Protein AF-G6YDK9-F1 (afdb_monomer_lite)

Structure (mmCIF, N/CA/C/O backbone):
data_AF-G6YDK9-F1
#
_entry.id   AF-G6YDK9-F1
#
loop_
_atom_site.group_PDB
_atom_site.id
_atom_site.type_symbol
_atom_site.label_atom_id
_atom_site.label_alt_id
_atom_site.label_comp_id
_atom_site.label_asym_id
_atom_site.label_entity_id
_atom_site.label_seq_id
_atom_site.pdbx_PDB_ins_code
_atom_site.Cartn_x
_atom_site.Cartn_y
_atom_site.Cartn_z
_atom_site.occupancy
_atom_site.B_iso_or_equiv
_atom_site.auth_seq_id
_atom_site.auth_comp_id
_atom_site.auth_asym_id
_atom_site.auth_atom_id
_atom_site.pdbx_PDB_model_num
ATOM 1 N N . MET A 1 1 ? -11.175 3.118 25.011 1.00 46.78 1 MET A N 1
ATOM 2 C CA . MET A 1 1 ? -9.862 2.761 24.445 1.00 46.78 1 MET A CA 1
ATOM 3 C C . MET A 1 1 ? -10.160 2.282 23.046 1.00 46.78 1 MET A C 1
ATOM 5 O O . MET A 1 1 ? -10.838 1.273 22.914 1.00 46.78 1 MET A O 1
ATOM 9 N N . VAL A 1 2 ? -9.868 3.101 22.038 1.00 53.22 2 VAL A N 1
ATOM 10 C CA . VAL A 1 2 ? -10.079 2.679 20.651 1.00 53.22 2 VAL A CA 1
ATOM 11 C C . VAL A 1 2 ? -8.988 1.657 20.382 1.00 53.22 2 VAL A C 1
ATOM 13 O O . VAL A 1 2 ? -7.818 1.944 20.610 1.00 53.22 2 VAL A O 1
ATOM 16 N N . ASP A 1 3 ? -9.403 0.448 20.048 1.00 52.69 3 ASP A N 1
ATOM 17 C CA . ASP A 1 3 ? -8.542 -0.709 19.883 1.00 52.69 3 ASP A CA 1
ATOM 18 C C . ASP A 1 3 ? -7.524 -0.429 18.760 1.00 52.69 3 ASP A C 1
ATOM 20 O O . ASP A 1 3 ? -7.862 -0.397 17.576 1.00 52.69 3 ASP A O 1
ATOM 24 N N . GLU A 1 4 ? -6.276 -0.131 19.129 1.00 54.34 4 GLU A N 1
ATOM 25 C CA . GLU A 1 4 ? -5.191 0.170 18.182 1.00 54.34 4 GLU A CA 1
ATOM 26 C C . GLU A 1 4 ? -4.929 -1.014 17.230 1.00 54.34 4 GLU A C 1
ATOM 28 O O . GLU A 1 4 ? -4.431 -0.830 16.118 1.00 54.34 4 GLU A O 1
ATOM 33 N N . GLN A 1 5 ? -5.326 -2.227 17.635 1.00 54.31 5 GLN A N 1
ATOM 34 C CA . GLN A 1 5 ? -5.309 -3.438 16.815 1.00 54.31 5 GLN A CA 1
ATOM 35 C C . GLN A 1 5 ? -6.368 -3.384 15.699 1.00 54.31 5 GLN A C 1
ATOM 37 O O . GLN A 1 5 ? -6.092 -3.752 14.552 1.00 54.31 5 GLN A O 1
ATOM 42 N N . GLN A 1 6 ? -7.570 -2.896 16.011 1.00 53.50 6 GLN A N 1
ATOM 43 C CA . GLN A 1 6 ? -8.655 -2.715 15.050 1.00 53.50 6 GLN A CA 1
ATOM 44 C C . GLN A 1 6 ? -8.348 -1.583 14.060 1.00 53.50 6 GLN A C 1
ATOM 46 O O . GLN A 1 6 ? -8.576 -1.748 12.862 1.00 53.50 6 GLN A O 1
ATOM 51 N N . ALA A 1 7 ? -7.736 -0.484 14.518 1.00 54.97 7 ALA A N 1
ATOM 52 C CA . ALA A 1 7 ? -7.265 0.590 13.634 1.00 54.97 7 ALA A CA 1
ATOM 53 C C . ALA A 1 7 ? -6.169 0.112 12.660 1.00 54.97 7 ALA A C 1
ATOM 55 O O . ALA A 1 7 ? -6.139 0.523 11.502 1.00 54.97 7 ALA A O 1
ATOM 56 N N . GLN A 1 8 ? -5.302 -0.811 13.093 1.00 57.66 8 GLN A N 1
ATOM 57 C CA . GLN A 1 8 ? -4.317 -1.449 12.212 1.00 57.66 8 GLN A CA 1
ATOM 58 C C . GLN A 1 8 ? -4.929 -2.439 11.212 1.00 57.66 8 GLN A C 1
ATOM 60 O O . GLN A 1 8 ? -4.305 -2.702 10.185 1.00 57.66 8 GLN A O 1
ATOM 65 N N . SER A 1 9 ? -6.114 -2.992 11.488 1.00 61.19 9 SER A N 1
ATOM 66 C CA . SER A 1 9 ? -6.799 -3.898 10.553 1.00 61.19 9 SER A CA 1
ATOM 67 C C . SER A 1 9 ? -7.435 -3.161 9.374 1.00 61.19 9 SER A C 1
ATOM 69 O O . SER A 1 9 ? -7.552 -3.745 8.299 1.00 61.19 9 SER A O 1
ATOM 71 N N . ASP A 1 10 ? -7.798 -1.889 9.557 1.00 77.12 10 ASP A N 1
ATOM 72 C CA . ASP A 1 10 ? -8.424 -1.056 8.519 1.00 77.12 10 ASP A CA 1
ATOM 73 C C . ASP A 1 10 ? -7.406 -0.223 7.714 1.00 77.12 10 ASP A C 1
ATOM 75 O O . ASP A 1 10 ? -7.723 0.344 6.671 1.00 77.12 10 ASP A O 1
ATOM 79 N N . ALA A 1 11 ? -6.150 -0.171 8.170 1.00 87.81 11 ALA A N 1
ATOM 80 C CA . ALA A 1 11 ? -5.083 0.556 7.496 1.00 87.81 11 ALA A CA 1
ATOM 81 C C . ALA A 1 11 ? -4.360 -0.304 6.445 1.00 87.81 11 ALA A C 1
ATOM 83 O O . ALA A 1 11 ? -3.983 -1.458 6.674 1.00 87.81 11 ALA A O 1
ATOM 84 N N . TYR A 1 12 ? -4.084 0.307 5.297 1.00 90.50 12 TYR A N 1
ATOM 85 C CA . TYR A 1 12 ? -3.250 -0.244 4.242 1.00 90.50 12 TYR A CA 1
ATOM 86 C C . TYR A 1 12 ? -1.778 -0.095 4.617 1.00 90.50 12 TYR A C 1
ATOM 88 O O . TYR A 1 12 ? -1.240 1.007 4.700 1.00 90.50 12 TYR A O 1
ATOM 96 N N . ARG A 1 13 ? -1.100 -1.215 4.824 1.00 92.00 13 ARG A N 1
ATOM 97 C CA . ARG A 1 13 ? 0.322 -1.284 5.136 1.00 92.00 13 ARG A CA 1
ATOM 98 C C . ARG A 1 13 ? 1.128 -1.527 3.874 1.00 92.00 13 ARG A C 1
ATOM 100 O O . ARG A 1 13 ? 0.953 -2.542 3.204 1.00 92.00 13 ARG A O 1
ATOM 107 N N . LEU A 1 14 ? 2.055 -0.626 3.589 1.00 91.62 14 LEU A N 1
ATOM 108 C CA . LEU A 1 14 ? 3.063 -0.831 2.561 1.00 91.62 14 LEU A CA 1
ATOM 109 C C . LEU A 1 14 ? 4.254 -1.579 3.151 1.00 91.62 14 LEU A C 1
ATOM 111 O O . LEU A 1 14 ? 4.831 -1.154 4.156 1.00 91.62 14 LEU A O 1
ATOM 115 N N . GLU A 1 15 ? 4.644 -2.661 2.492 1.00 92.75 15 GLU A N 1
ATOM 116 C CA . GLU A 1 15 ? 5.791 -3.473 2.873 1.00 92.75 15 GLU A CA 1
ATOM 117 C C . GLU A 1 15 ? 6.769 -3.602 1.705 1.00 92.75 15 GLU A C 1
ATOM 119 O O . GLU A 1 15 ? 6.367 -3.848 0.566 1.00 92.75 15 GLU A O 1
ATOM 124 N N . ARG A 1 16 ? 8.065 -3.488 2.001 1.00 91.31 16 ARG A N 1
ATOM 125 C CA . ARG A 1 16 ? 9.136 -3.860 1.074 1.00 91.31 16 ARG A CA 1
ATOM 126 C C . ARG A 1 16 ? 9.546 -5.303 1.328 1.00 91.31 16 ARG A C 1
ATOM 128 O O . ARG A 1 16 ? 9.837 -5.675 2.464 1.00 91.31 16 ARG A O 1
ATOM 135 N N . MET A 1 17 ? 9.586 -6.091 0.267 1.00 90.50 17 MET A N 1
ATOM 136 C CA . MET A 1 17 ? 10.069 -7.461 0.243 1.00 90.50 17 MET A CA 1
ATOM 137 C C . MET A 1 17 ? 11.553 -7.454 -0.123 1.00 90.50 17 MET A C 1
ATOM 139 O O . MET A 1 17 ? 11.928 -7.043 -1.217 1.00 90.50 17 MET A O 1
ATOM 143 N N . ASP A 1 18 ? 12.398 -7.922 0.788 1.00 89.12 18 ASP A N 1
ATOM 144 C CA . ASP A 1 18 ? 13.832 -8.093 0.553 1.00 89.12 18 ASP A CA 1
ATOM 145 C C . ASP A 1 18 ? 14.230 -9.513 0.954 1.00 89.12 18 ASP A C 1
ATOM 147 O O . ASP A 1 18 ? 14.073 -9.890 2.115 1.00 89.12 18 ASP A O 1
ATOM 151 N N . ASN A 1 19 ? 14.667 -10.331 -0.010 1.00 87.06 19 ASN A N 1
ATOM 152 C CA . ASN A 1 19 ? 15.091 -11.718 0.226 1.00 87.06 19 ASN A CA 1
ATOM 153 C C . ASN A 1 19 ? 14.085 -12.550 1.054 1.00 87.06 19 ASN A C 1
ATOM 155 O O . ASN A 1 19 ? 14.454 -13.299 1.956 1.00 87.06 19 ASN A O 1
ATOM 159 N N . GLY A 1 20 ? 12.786 -12.387 0.775 1.00 85.38 20 GLY A N 1
ATOM 160 C CA . GLY A 1 20 ? 11.704 -13.083 1.485 1.00 85.38 20 GLY A CA 1
ATOM 161 C C . GLY A 1 20 ? 11.296 -12.455 2.823 1.00 85.38 20 GLY A C 1
ATOM 162 O O . GLY A 1 20 ? 10.360 -12.938 3.459 1.00 85.38 20 GLY A O 1
ATOM 163 N N . ARG A 1 21 ? 11.938 -11.360 3.245 1.00 90.12 21 ARG A N 1
ATOM 164 C CA . ARG A 1 21 ? 11.580 -10.612 4.452 1.00 90.12 21 ARG A CA 1
ATOM 165 C C . ARG A 1 21 ? 10.722 -9.399 4.105 1.00 90.12 21 ARG A C 1
ATOM 167 O O . ARG A 1 21 ? 11.146 -8.531 3.348 1.00 90.12 21 ARG A O 1
ATOM 174 N N . ALA A 1 22 ? 9.540 -9.318 4.710 1.00 90.75 22 ALA A N 1
ATOM 175 C CA . ALA A 1 22 ? 8.673 -8.150 4.616 1.00 90.75 22 ALA A CA 1
ATOM 176 C C . ALA A 1 22 ? 9.069 -7.111 5.673 1.00 90.75 22 ALA A C 1
ATOM 178 O O . ALA A 1 22 ? 9.121 -7.419 6.866 1.00 90.75 22 ALA A O 1
ATOM 179 N N . THR A 1 23 ? 9.351 -5.886 5.237 1.00 91.00 23 THR A N 1
ATOM 180 C CA . THR A 1 23 ? 9.617 -4.742 6.118 1.00 91.00 23 THR A CA 1
ATOM 181 C C . THR A 1 23 ? 8.503 -3.711 5.954 1.00 91.00 23 THR A C 1
ATOM 183 O O . THR A 1 23 ? 8.360 -3.183 4.849 1.00 91.00 23 THR A O 1
ATOM 186 N N . PRO A 1 24 ? 7.718 -3.405 7.002 1.00 89.62 24 PRO A N 1
ATOM 187 C CA . PRO A 1 24 ? 6.705 -2.360 6.932 1.00 89.62 24 PRO A CA 1
ATOM 188 C C . PRO A 1 24 ? 7.366 -0.987 6.810 1.00 89.62 24 PRO A C 1
ATOM 190 O O . PRO A 1 24 ? 8.298 -0.675 7.549 1.00 89.62 24 PRO A O 1
A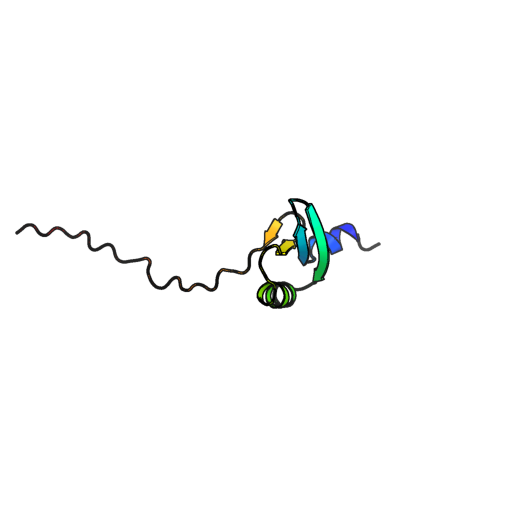TOM 193 N N . LEU A 1 25 ? 6.880 -0.175 5.875 1.00 90.12 25 LEU A N 1
ATOM 194 C CA . LEU A 1 25 ? 7.417 1.158 5.593 1.00 90.12 25 LEU A CA 1
ATOM 195 C C . LEU A 1 25 ? 6.439 2.271 5.952 1.00 90.12 25 LEU A C 1
ATOM 197 O O . LEU A 1 25 ? 6.850 3.300 6.478 1.00 90.12 25 LEU A O 1
ATOM 201 N N . ALA A 1 26 ? 5.155 2.074 5.655 1.00 90.06 26 ALA A N 1
ATOM 202 C CA . ALA A 1 26 ? 4.129 3.090 5.851 1.00 90.06 26 ALA A CA 1
ATOM 203 C C . ALA A 1 26 ? 2.750 2.463 6.083 1.00 90.06 26 ALA A C 1
ATOM 205 O O . ALA A 1 26 ? 2.495 1.321 5.687 1.00 90.06 26 ALA A O 1
ATOM 206 N N . LEU A 1 27 ? 1.869 3.242 6.709 1.00 91.56 27 LEU A N 1
ATOM 207 C CA . LEU A 1 27 ? 0.449 2.951 6.877 1.00 91.56 27 LEU A CA 1
ATOM 208 C C . LEU A 1 27 ? -0.360 4.055 6.196 1.00 91.56 27 LEU A C 1
ATOM 210 O O . LEU A 1 27 ? -0.049 5.235 6.349 1.00 91.56 27 LEU A O 1
ATOM 214 N N . PHE A 1 28 ? -1.407 3.662 5.486 1.00 90.06 28 PHE A N 1
ATOM 215 C CA . PHE A 1 28 ? -2.346 4.548 4.813 1.00 90.06 28 PHE A CA 1
ATOM 216 C C . PHE A 1 28 ? -3.761 4.207 5.268 1.00 90.06 28 PHE A C 1
ATOM 218 O O . PHE A 1 28 ? -4.108 3.037 5.397 1.00 90.06 28 PHE A O 1
ATOM 225 N N . TYR A 1 29 ? -4.601 5.215 5.468 1.00 88.19 29 TYR A N 1
ATOM 226 C CA . TYR A 1 29 ? -6.000 5.011 5.865 1.00 88.19 29 TYR A CA 1
ATOM 227 C C . TYR A 1 29 ? -6.953 4.973 4.665 1.00 88.19 29 TYR A C 1
ATOM 229 O O . TYR A 1 29 ? -8.145 4.737 4.824 1.00 88.19 29 TYR A O 1
ATOM 237 N N . THR A 1 30 ? -6.435 5.185 3.450 1.00 86.50 30 THR A N 1
ATOM 238 C CA . THR A 1 30 ? -7.215 5.110 2.215 1.00 86.50 30 THR A CA 1
ATOM 239 C C . THR A 1 30 ? -6.519 4.242 1.171 1.00 86.50 30 THR A C 1
ATOM 241 O O . THR A 1 30 ? -5.296 4.261 1.018 1.00 86.50 30 THR A O 1
ATOM 244 N N . ALA A 1 31 ? -7.320 3.491 0.410 1.00 85.88 31 ALA A N 1
ATOM 245 C CA . ALA A 1 31 ? -6.818 2.667 -0.687 1.00 85.88 31 ALA A CA 1
ATOM 246 C C . ALA A 1 31 ? -6.177 3.522 -1.789 1.00 85.88 31 ALA A C 1
ATOM 248 O O . ALA A 1 31 ? -5.178 3.125 -2.377 1.00 85.88 31 ALA A O 1
ATOM 249 N N . ALA A 1 32 ? -6.751 4.696 -2.071 1.00 86.75 32 ALA A N 1
ATOM 250 C CA . ALA A 1 32 ? -6.309 5.567 -3.154 1.00 86.75 32 ALA A CA 1
ATOM 251 C C . ALA A 1 32 ? -4.879 6.078 -2.933 1.00 86.75 32 ALA A C 1
ATOM 253 O O . ALA A 1 32 ? -4.056 5.979 -3.840 1.00 86.75 32 ALA A O 1
ATOM 254 N N . GLU A 1 33 ? -4.563 6.560 -1.727 1.00 88.19 33 GLU A N 1
ATOM 255 C CA . GLU A 1 33 ? -3.207 7.008 -1.388 1.00 88.19 33 GLU A CA 1
ATOM 256 C C . GLU A 1 33 ? -2.212 5.850 -1.443 1.00 88.19 33 GLU A C 1
ATOM 258 O O . GLU A 1 33 ? -1.152 5.957 -2.060 1.00 88.19 33 GLU A O 1
ATOM 263 N N . ALA A 1 34 ? -2.587 4.714 -0.857 1.00 89.44 34 ALA A N 1
ATOM 264 C CA . ALA A 1 34 ? -1.744 3.532 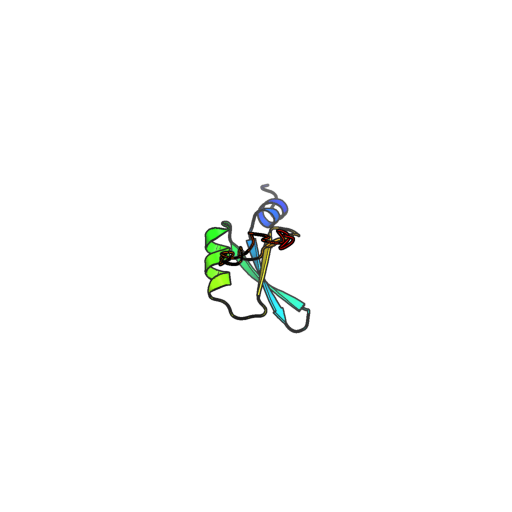-0.815 1.00 89.44 34 ALA A CA 1
ATOM 265 C C . ALA A 1 34 ? -1.401 3.006 -2.220 1.00 89.44 34 ALA A C 1
ATOM 267 O O . ALA A 1 34 ? -0.253 2.659 -2.503 1.00 89.44 34 ALA A O 1
ATOM 268 N N . LEU A 1 35 ? -2.393 2.979 -3.115 1.00 86.81 35 LEU A N 1
ATOM 269 C CA . LEU A 1 35 ? -2.230 2.555 -4.503 1.00 86.81 35 LEU A CA 1
ATOM 270 C C . LEU A 1 35 ? -1.447 3.572 -5.337 1.00 86.81 35 LEU A C 1
ATOM 272 O O . LEU A 1 35 ? -0.624 3.159 -6.150 1.00 86.81 35 LEU A O 1
ATOM 276 N N . ALA A 1 36 ? -1.661 4.874 -5.129 1.00 88.12 36 ALA A N 1
ATOM 277 C CA . ALA A 1 36 ? -0.892 5.915 -5.809 1.00 88.12 36 ALA A CA 1
ATOM 278 C C . ALA A 1 36 ? 0.602 5.816 -5.467 1.00 88.12 36 ALA A C 1
ATOM 280 O O . ALA A 1 36 ? 1.451 5.909 -6.352 1.00 88.12 36 ALA A O 1
ATOM 281 N N . VAL A 1 37 ? 0.922 5.558 -4.196 1.00 87.56 37 VAL A N 1
ATOM 282 C CA . VAL A 1 37 ? 2.302 5.353 -3.746 1.00 87.56 37 VAL A CA 1
ATOM 283 C C . VAL A 1 37 ? 2.882 4.059 -4.314 1.00 87.56 37 VAL A C 1
ATOM 285 O O . VAL A 1 37 ? 3.984 4.085 -4.859 1.00 87.56 37 VAL A O 1
ATOM 288 N N . LEU A 1 38 ? 2.143 2.946 -4.243 1.00 86.38 38 LEU A N 1
ATOM 289 C CA . LEU A 1 38 ? 2.596 1.663 -4.789 1.00 86.38 38 LEU A CA 1
ATOM 290 C C . LEU A 1 38 ? 2.848 1.739 -6.303 1.00 86.38 38 LEU A C 1
ATOM 292 O O . LEU A 1 38 ? 3.827 1.179 -6.783 1.00 86.38 38 LEU A O 1
ATOM 296 N N . GLY A 1 39 ? 2.006 2.462 -7.048 1.00 84.50 39 GLY A N 1
ATOM 297 C CA . GLY A 1 39 ? 2.158 2.658 -8.493 1.00 84.50 39 GLY A CA 1
ATOM 298 C C . GLY A 1 39 ? 3.415 3.437 -8.900 1.00 84.50 39 GLY A C 1
ATOM 299 O O . GLY A 1 39 ? 3.857 3.317 -10.039 1.00 84.50 39 GLY A O 1
ATOM 300 N N . CYS A 1 40 ? 4.014 4.198 -7.980 1.00 84.19 40 CYS A 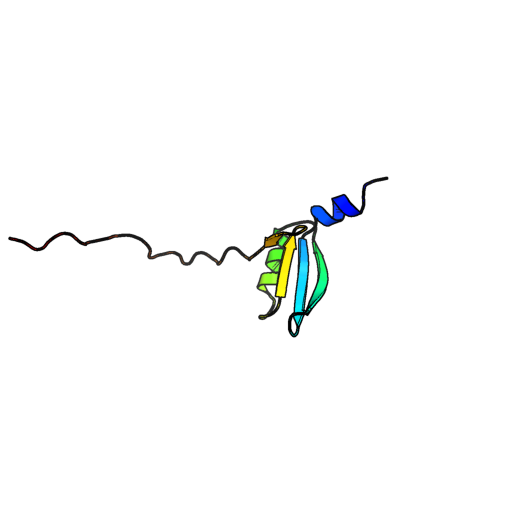N 1
ATOM 301 C CA . CYS A 1 40 ? 5.282 4.905 -8.190 1.00 84.19 40 CYS A CA 1
ATOM 302 C C . CYS A 1 40 ? 6.516 4.085 -7.769 1.00 84.19 40 CYS A C 1
ATOM 304 O O . CYS A 1 40 ? 7.643 4.555 -7.937 1.00 84.19 40 CYS A O 1
ATOM 306 N N . MET A 1 41 ? 6.333 2.899 -7.183 1.00 83.19 41 MET A N 1
ATOM 307 C CA . MET A 1 41 ? 7.422 2.066 -6.670 1.00 83.19 41 MET A CA 1
ATOM 308 C C . MET A 1 41 ? 7.875 1.022 -7.694 1.00 83.19 41 MET A C 1
ATOM 310 O O . MET A 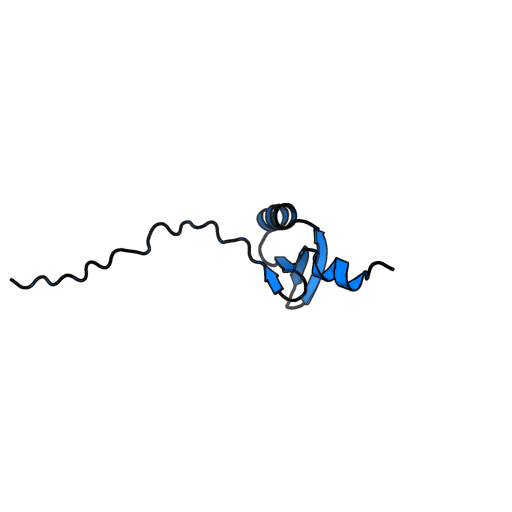1 41 ? 7.119 0.595 -8.561 1.00 83.19 41 MET A O 1
ATOM 314 N N . VAL A 1 42 ? 9.145 0.622 -7.590 1.00 75.75 42 VAL A N 1
ATOM 315 C CA . VAL A 1 42 ? 9.735 -0.467 -8.386 1.00 75.75 42 VAL A CA 1
ATOM 316 C C . VAL A 1 42 ? 9.271 -1.839 -7.876 1.00 75.75 42 VAL A C 1
ATOM 318 O O . VAL A 1 42 ? 8.511 -1.927 -6.916 1.00 75.75 42 VAL A O 1
ATOM 321 N N . ASP A 1 43 ? 9.734 -2.922 -8.500 1.00 78.88 43 ASP A N 1
ATOM 322 C CA . ASP A 1 43 ? 9.460 -4.287 -8.037 1.00 78.88 43 ASP A CA 1
ATOM 323 C C . ASP A 1 43 ? 9.903 -4.516 -6.572 1.00 78.88 43 ASP A C 1
ATOM 325 O O . ASP A 1 43 ? 10.792 -3.835 -6.049 1.00 78.88 43 ASP A O 1
ATOM 329 N N . GLY A 1 44 ? 9.268 -5.475 -5.893 1.00 87.06 44 GLY A N 1
ATOM 330 C CA . GLY A 1 44 ? 9.593 -5.828 -4.508 1.00 87.06 44 GLY A CA 1
ATOM 331 C C . GLY A 1 44 ? 8.815 -5.057 -3.439 1.00 87.06 44 GLY A C 1
ATOM 332 O O . GLY A 1 44 ? 9.176 -5.122 -2.266 1.00 87.06 44 GLY A O 1
ATOM 333 N N . TYR A 1 45 ? 7.737 -4.358 -3.794 1.00 89.94 45 TYR A N 1
ATOM 334 C CA . TYR A 1 45 ? 6.812 -3.755 -2.830 1.00 89.94 45 TYR A CA 1
ATOM 335 C C . TYR A 1 45 ? 5.446 -4.429 -2.905 1.00 89.94 45 TYR A C 1
ATOM 337 O O . TYR A 1 45 ? 4.993 -4.846 -3.971 1.00 89.94 45 TYR A O 1
ATOM 345 N N . ARG A 1 46 ? 4.773 -4.538 -1.759 1.00 89.56 46 ARG A N 1
ATOM 346 C CA . ARG A 1 46 ? 3.394 -5.025 -1.683 1.00 89.56 46 ARG A CA 1
ATOM 347 C C . ARG A 1 46 ? 2.576 -4.189 -0.721 1.00 89.56 46 ARG A C 1
ATOM 349 O O . ARG A 1 46 ? 3.104 -3.646 0.249 1.00 89.56 46 ARG A O 1
ATOM 356 N N . LEU A 1 47 ? 1.273 -4.160 -0.962 1.00 91.12 47 LEU A N 1
ATOM 357 C CA . LEU A 1 47 ? 0.316 -3.556 -0.054 1.00 91.12 47 LEU A CA 1
ATOM 358 C C . LEU A 1 47 ? -0.472 -4.644 0.674 1.00 91.12 47 LEU A C 1
ATOM 360 O O . LEU A 1 47 ? -0.871 -5.640 0.073 1.00 91.12 47 LEU A O 1
ATOM 364 N N . MET A 1 48 ? -0.688 -4.460 1.969 1.00 91.50 48 MET A N 1
ATOM 365 C CA . MET A 1 48 ? -1.458 -5.351 2.833 1.00 91.50 48 MET A CA 1
ATOM 366 C C . MET A 1 48 ? -2.600 -4.568 3.479 1.00 91.50 48 MET A C 1
ATOM 368 O O . MET A 1 48 ? -2.399 -3.437 3.900 1.00 91.50 48 MET A O 1
ATOM 372 N N . LEU A 1 49 ? -3.776 -5.169 3.602 1.00 89.44 49 LEU A N 1
ATOM 373 C CA 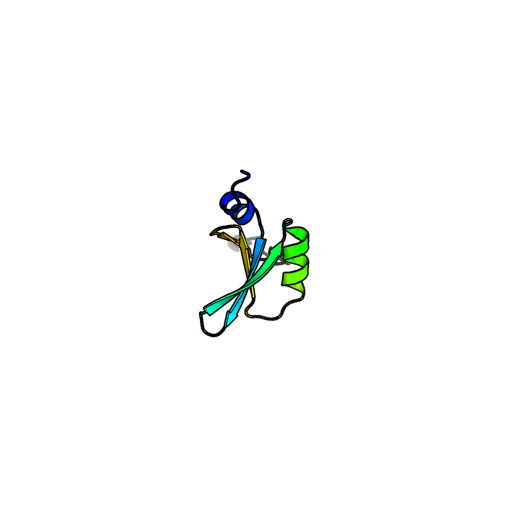. LEU A 1 49 ? -4.891 -4.676 4.408 1.00 89.44 49 LEU A CA 1
ATOM 374 C C . LEU A 1 49 ? -5.209 -5.753 5.447 1.00 89.44 49 LEU A C 1
ATOM 376 O O . LEU A 1 49 ? -5.693 -6.836 5.099 1.00 89.44 49 LEU A O 1
ATOM 380 N N . GLY A 1 50 ? -4.829 -5.508 6.702 1.00 86.12 50 GLY A N 1
ATOM 381 C CA . GLY A 1 50 ? -4.769 -6.560 7.717 1.00 86.12 50 GLY A CA 1
ATOM 382 C C . GLY A 1 50 ? -3.897 -7.735 7.246 1.00 86.12 50 GLY A C 1
ATOM 383 O O . GLY A 1 50 ? -2.704 -7.577 6.989 1.00 86.12 50 GLY A O 1
ATOM 384 N N . SER A 1 51 ? -4.494 -8.920 7.097 1.00 85.12 51 SER A N 1
ATOM 385 C CA . SER A 1 51 ? -3.810 -10.135 6.615 1.00 85.12 51 SER A CA 1
ATOM 386 C C . SER A 1 51 ? -3.907 -10.357 5.101 1.00 85.12 51 SER A C 1
ATOM 388 O O . SER A 1 51 ? -3.335 -11.318 4.585 1.00 85.12 51 SER A O 1
ATOM 390 N N . ARG A 1 52 ? -4.642 -9.509 4.373 1.00 86.38 52 ARG A N 1
ATOM 391 C CA . ARG A 1 52 ? -4.891 -9.675 2.938 1.00 86.38 52 ARG A CA 1
ATOM 392 C C . ARG A 1 52 ? -3.908 -8.848 2.120 1.00 86.38 52 ARG A C 1
ATOM 394 O O . ARG A 1 52 ? -3.813 -7.643 2.312 1.00 86.38 52 ARG A O 1
ATOM 401 N N . GLN A 1 53 ? -3.249 -9.468 1.146 1.00 87.88 53 GLN A N 1
ATOM 402 C CA . GLN A 1 53 ? -2.470 -8.735 0.150 1.00 87.88 53 GLN A CA 1
ATOM 403 C C . GLN A 1 53 ? -3.395 -8.047 -0.860 1.00 87.88 53 GLN A C 1
ATOM 405 O O . GLN A 1 53 ? -4.340 -8.652 -1.377 1.00 87.88 53 GLN A O 1
ATOM 410 N N . VAL A 1 54 ? -3.109 -6.779 -1.137 1.00 85.62 54 VAL A N 1
ATOM 411 C CA . VAL A 1 54 ? -3.804 -5.942 -2.109 1.00 85.62 54 VAL A CA 1
ATOM 412 C C . VAL A 1 54 ? -2.843 -5.672 -3.255 1.00 85.62 54 VAL A C 1
ATOM 414 O O . VAL A 1 54 ? -1.755 -5.132 -3.067 1.00 85.62 54 VAL A O 1
ATOM 417 N N . TRP A 1 55 ? -3.259 -6.065 -4.449 1.00 76.88 55 TRP A N 1
ATOM 418 C CA . TRP A 1 55 ? -2.559 -5.729 -5.677 1.00 76.88 55 TRP A CA 1
ATOM 419 C C . TRP A 1 55 ? -3.209 -4.487 -6.277 1.00 76.88 55 TRP A C 1
ATOM 421 O O . TRP A 1 55 ? -4.433 -4.339 -6.164 1.00 76.88 55 TRP A O 1
ATOM 431 N N . PRO A 1 56 ? -2.435 -3.599 -6.922 1.00 69.12 56 PRO A N 1
ATOM 432 C CA . PRO A 1 56 ? -3.050 -2.615 -7.787 1.00 69.12 56 PRO A CA 1
ATOM 433 C C . PRO A 1 56 ? -3.848 -3.409 -8.814 1.00 69.12 56 PRO A C 1
ATOM 435 O O . PRO A 1 56 ? -3.323 -4.370 -9.381 1.00 69.12 56 PRO A O 1
ATOM 438 N N . ALA A 1 57 ? -5.131 -3.072 -8.984 1.00 64.44 57 ALA A N 1
ATOM 439 C CA . ALA A 1 57 ? -5.915 -3.632 -10.070 1.00 64.44 57 ALA A CA 1
ATOM 440 C C . ALA A 1 57 ? -5.085 -3.377 -11.319 1.00 64.44 57 ALA A C 1
ATOM 442 O O . ALA A 1 57 ? -4.851 -2.216 -11.662 1.00 64.44 57 ALA A O 1
ATOM 443 N N . SER A 1 58 ? -4.523 -4.449 -11.884 1.00 52.28 58 SER A N 1
ATOM 444 C CA . SER A 1 58 ? -3.730 -4.384 -13.098 1.00 52.28 58 SER A CA 1
ATOM 445 C C . SER A 1 58 ? -4.568 -3.549 -14.036 1.00 52.28 58 SER A C 1
ATOM 447 O O . SER A 1 58 ? -5.710 -3.933 -14.287 1.00 52.28 58 SER A O 1
ATOM 449 N N . GLY A 1 59 ? -4.084 -2.355 -14.398 1.00 46.69 59 GLY A N 1
ATOM 450 C CA . GLY A 1 59 ? -4.814 -1.465 -15.284 1.00 46.69 59 GLY A CA 1
ATOM 451 C C . GLY A 1 59 ? -5.244 -2.327 -16.450 1.00 46.69 59 GLY A C 1
ATOM 452 O O . GLY A 1 59 ? -4.389 -2.854 -17.161 1.00 46.69 59 GLY A O 1
ATOM 453 N N . GLY A 1 60 ? -6.545 -2.601 -16.511 1.00 42.28 60 GLY A N 1
ATOM 454 C CA . GLY A 1 60 ? -7.114 -3.566 -17.420 1.00 42.28 60 GLY A CA 1
ATOM 455 C C . GLY A 1 60 ? -6.975 -3.004 -18.813 1.00 42.28 60 GLY A C 1
ATOM 456 O O . GLY A 1 60 ? -7.917 -2.446 -19.353 1.00 42.28 60 GLY A O 1
ATOM 457 N N . HIS A 1 61 ? -5.813 -3.211 -19.416 1.00 41.06 61 HIS A N 1
ATOM 458 C CA . HIS A 1 61 ? -5.723 -3.477 -20.834 1.00 41.06 61 HIS A CA 1
ATOM 459 C C . HIS A 1 61 ? -6.145 -4.940 -21.062 1.00 41.06 61 HIS A C 1
ATOM 461 O O . HIS A 1 61 ? -5.471 -5.701 -21.744 1.00 41.06 61 HIS A O 1
ATOM 467 N N . ASP A 1 62 ? -7.271 -5.346 -20.465 1.00 45.00 62 ASP A N 1
ATOM 468 C CA . ASP A 1 62 ? -8.072 -6.457 -20.959 1.00 45.00 62 ASP A CA 1
ATOM 469 C C . ASP A 1 62 ? -8.992 -5.876 -22.035 1.00 45.00 62 ASP A C 1
ATOM 471 O O . ASP A 1 62 ? -10.175 -5.620 -21.844 1.00 45.00 62 ASP A O 1
ATOM 475 N N . ALA A 1 63 ? -8.387 -5.576 -23.179 1.00 49.38 63 ALA A N 1
ATOM 476 C CA . ALA A 1 63 ? -9.088 -5.455 -24.441 1.00 49.38 63 ALA A CA 1
ATOM 477 C C . ALA A 1 63 ? -8.515 -6.548 -25.335 1.00 49.38 63 ALA A C 1
ATOM 479 O O . ALA A 1 63 ? -7.709 -6.256 -26.207 1.00 49.38 63 ALA A O 1
ATOM 480 N N . THR A 1 64 ? -8.818 -7.815 -25.035 1.00 51.47 64 THR A N 1
ATOM 481 C CA . THR A 1 64 ? -8.912 -8.927 -26.009 1.00 51.47 64 THR A CA 1
ATOM 482 C C . THR A 1 64 ? -9.116 -10.264 -25.293 1.00 51.47 64 THR A C 1
ATOM 484 O O . THR A 1 64 ? -8.326 -11.195 -25.409 1.00 51.47 64 THR A O 1
ATOM 487 N N . SER A 1 65 ? -10.248 -10.415 -24.609 1.00 48.50 65 SER A N 1
ATOM 488 C CA . SER A 1 65 ? -10.784 -11.749 -24.345 1.00 48.50 65 SER A CA 1
ATOM 489 C C . SER A 1 65 ? -12.286 -11.786 -24.602 1.00 48.50 65 SER A C 1
ATOM 491 O O . SER A 1 65 ? -13.090 -11.718 -23.679 1.00 48.50 65 SER A O 1
ATOM 493 N N . GLN A 1 66 ? -12.654 -11.851 -25.890 1.00 47.56 66 GLN A N 1
ATOM 494 C CA . GLN A 1 66 ? -13.765 -12.653 -26.433 1.00 47.56 66 GLN A CA 1
ATOM 495 C C . GLN A 1 66 ? -14.103 -12.219 -27.866 1.00 47.56 66 GLN A C 1
ATOM 497 O O . GLN A 1 66 ? -14.682 -11.164 -28.075 1.00 47.56 66 GLN A O 1
ATOM 502 N N . VAL A 1 67 ? -13.826 -13.075 -28.850 1.00 52.62 67 VAL A N 1
ATOM 503 C CA . VAL A 1 67 ? -14.885 -13.891 -29.460 1.00 52.62 67 VAL A CA 1
ATOM 504 C C . VAL A 1 67 ? -14.260 -15.170 -30.005 1.00 52.62 67 VAL A C 1
ATOM 506 O O . VAL A 1 67 ? -13.393 -15.169 -30.875 1.00 52.62 67 VAL A 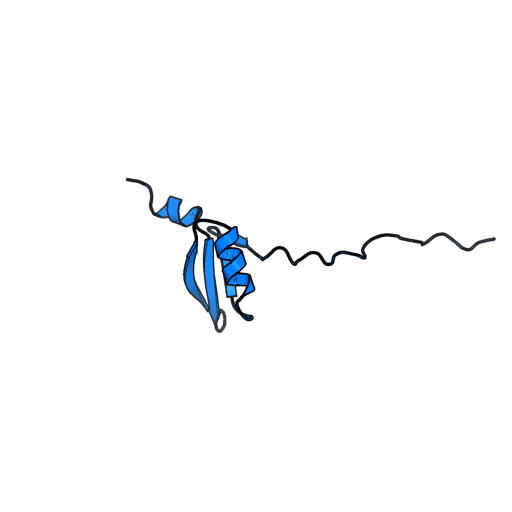O 1
ATOM 509 N N . ARG A 1 68 ? -14.723 -16.293 -29.460 1.00 54.88 68 ARG A N 1
ATOM 510 C CA . ARG A 1 68 ? -14.619 -17.600 -30.094 1.00 54.88 68 ARG A CA 1
ATOM 511 C C . ARG A 1 68 ? -15.316 -17.512 -31.456 1.00 54.88 68 ARG A C 1
ATOM 513 O O . ARG A 1 68 ? -16.537 -17.531 -31.495 1.00 54.88 68 ARG A O 1
ATOM 520 N N . HIS A 1 69 ? -14.563 -17.484 -32.549 1.00 46.16 69 HIS A N 1
ATOM 521 C CA . HIS A 1 69 ? -15.057 -17.970 -33.840 1.00 46.16 69 HIS A CA 1
ATOM 522 C C . HIS A 1 69 ? -14.423 -19.331 -34.125 1.00 46.16 69 HIS A C 1
ATOM 524 O O . HIS A 1 69 ? -13.610 -19.513 -35.022 1.00 46.16 69 HIS A O 1
ATOM 530 N N . ALA A 1 70 ? -14.808 -20.307 -33.305 1.00 55.03 70 ALA A N 1
ATOM 531 C CA . ALA A 1 70 ? -14.847 -21.692 -33.738 1.00 55.03 70 ALA A CA 1
ATOM 532 C C . ALA A 1 70 ? -16.254 -21.939 -34.297 1.00 55.03 70 ALA A C 1
ATOM 534 O O . ALA A 1 70 ? -17.078 -22.567 -33.641 1.00 55.03 70 ALA A O 1
ATOM 535 N N . ASP A 1 71 ? -16.536 -21.393 -35.482 1.00 51.59 71 ASP A N 1
ATOM 536 C CA . ASP A 1 71 ? -17.693 -21.801 -36.280 1.00 51.59 71 ASP A CA 1
ATOM 537 C C . ASP A 1 71 ? -17.187 -22.366 -37.610 1.00 51.59 71 ASP A C 1
ATOM 539 O O . ASP A 1 71 ? -16.935 -21.670 -38.587 1.00 51.59 71 ASP A O 1
ATOM 543 N N . ARG A 1 72 ? -16.877 -23.660 -37.545 1.00 47.44 72 ARG A N 1
ATOM 544 C CA . ARG A 1 72 ? -17.332 -24.672 -38.498 1.00 47.44 72 ARG A CA 1
ATOM 545 C C . ARG A 1 72 ? -17.417 -24.231 -39.969 1.00 47.44 72 ARG A C 1
ATOM 547 O O . ARG A 1 72 ? -18.506 -24.100 -40.518 1.00 47.44 72 ARG A O 1
ATOM 554 N N . LEU A 1 73 ? -16.272 -24.172 -40.656 1.00 51.91 73 LEU A N 1
ATOM 555 C CA . LEU A 1 73 ? -16.265 -24.280 -42.117 1.00 51.91 73 LEU A CA 1
ATOM 556 C C . LEU A 1 73 ? -16.510 -25.746 -42.506 1.00 51.91 73 LEU A C 1
ATOM 558 O O . LEU A 1 73 ? -15.589 -26.547 -42.644 1.00 51.91 73 LEU A O 1
ATOM 562 N N . ALA A 1 74 ? -17.783 -26.090 -42.619 1.00 49.03 74 ALA A N 1
ATOM 563 C CA . ALA A 1 74 ? -18.244 -27.244 -43.366 1.00 49.03 74 ALA A CA 1
ATOM 564 C C . ALA A 1 74 ? -19.524 -26.820 -44.072 1.00 49.03 74 ALA A C 1
ATOM 566 O O . ALA A 1 74 ? -20.574 -26.929 -43.445 1.00 49.03 74 ALA A O 1
ATOM 567 N N . ILE A 1 75 ? -19.400 -26.277 -45.293 1.00 54.41 75 ILE A N 1
ATOM 568 C CA . ILE A 1 75 ? -20.065 -26.725 -46.535 1.00 54.41 75 ILE A CA 1
ATOM 569 C C . ILE A 1 75 ? -19.208 -26.248 -47.714 1.00 54.41 75 ILE A C 1
ATOM 571 O O . ILE A 1 75 ? -18.841 -25.052 -47.705 1.00 54.41 75 ILE A O 1
#

Foldseek 3Di:
DPPVLVVQLQWKWKWFADPNDTDTDDTHNDPVVVLVVVVPDDPRMWIDRRPDTDDNPPPPPVPDPDDDPPDDPDD

Sequence (75 aa):
MVDEQQAQSDAYRLERMDNGRATPLALFYTAAEALAVLGCMVDGYRLMLGSRQVWPASGGHDATSQVRHADRLAI

Organism: NCBI:txid1082933

Radius of gyration: 19.71 Å; chains: 1; bounding box: 35×34×71 Å

pLDDT: mean 73.8, std 17.93, range [41.06, 92.75]

Secondary structure (DSSP, 8-state):
---HHHHHHHSEEEEEEETTEEEEEEEESSHHHHHHHHHTS-SSEEEEETTEEE---------------------